Protein AF-A0A925UBU8-F1 (afdb_monomer)

Solvent-accessible surface area (backbone atoms only — not comparable to full-atom values): 4269 Å² total; per-residue (Å²): 117,68,69,61,55,51,50,52,52,52,52,53,48,65,53,46,52,59,25,66,72,42,98,51,70,62,54,38,51,52,54,48,42,55,53,51,16,50,49,33,23,50,51,23,50,77,70,65,43,59,82,52,7,57,56,42,8,51,52,48,31,51,52,52,52,50,40,51,74,70,40,48,84,82,45,76,86,131

pLDDT: mean 95.16, std 4.51, range [71.5, 98.12]

Secondary structure (DSSP, 8-state):
-HHHHHHHHHHHHHHHHHHHH-SSSHHHHHHHHHHHHHHHHHHHHHTT-TTHHHHHHHHHHHHHHHHHHTTTTTS---

Mean predicted aligned error: 3.51 Å

Radius of gyration: 15.22 Å; Cα contacts (8 Å, |Δi|>4): 50; chains: 1; bounding box: 48×23×39 Å

Sequence (78 aa):
MLRQRVVTALVLIAFLLPALFAPMAWPFALLSLLLIAAAGWEWGRLNGAGAISIAMGVLLALACAAALWAGWADAPPL

Structure (mmCIF, N/CA/C/O backbone):
data_AF-A0A925UBU8-F1
#
_entry.id   AF-A0A925UBU8-F1
#
loop_
_atom_site.group_PDB
_atom_site.id
_atom_site.type_symbol
_atom_site.label_atom_id
_atom_site.label_alt_id
_atom_site.label_comp_id
_atom_site.label_asym_id
_atom_site.label_entity_id
_atom_site.label_seq_id
_atom_site.pdbx_PDB_ins_code
_atom_site.Cartn_x
_atom_site.Cartn_y
_atom_site.Cartn_z
_atom_site.occupancy
_atom_site.B_iso_or_equiv
_atom_site.auth_seq_id
_atom_site.auth_comp_id
_atom_site.auth_asym_id
_atom_site.auth_atom_id
_atom_site.pdbx_PDB_model_num
ATOM 1 N N . MET A 1 1 ? -25.659 -9.485 4.094 1.00 71.50 1 MET A N 1
ATOM 2 C CA . MET A 1 1 ? -24.308 -9.874 4.552 1.00 71.50 1 MET A CA 1
ATOM 3 C C . MET A 1 1 ? -23.544 -10.725 3.530 1.00 71.50 1 MET A C 1
ATOM 5 O O . MET A 1 1 ? -22.411 -10.381 3.241 1.00 71.50 1 MET A O 1
ATOM 9 N N . LEU A 1 2 ? -24.124 -11.760 2.902 1.00 90.88 2 LEU A N 1
ATOM 10 C CA . LEU A 1 2 ? -23.391 -12.562 1.896 1.00 90.88 2 LEU A CA 1
ATOM 11 C C . LEU A 1 2 ? -23.173 -11.846 0.552 1.00 90.88 2 LEU A C 1
ATOM 13 O O . LEU A 1 2 ? -22.046 -11.796 0.071 1.00 90.88 2 LEU A O 1
ATOM 17 N N . ARG A 1 3 ? -24.218 -11.221 -0.013 1.00 94.31 3 ARG A N 1
ATOM 18 C CA . ARG A 1 3 ? -24.125 -10.512 -1.307 1.00 94.31 3 ARG A CA 1
ATOM 19 C C . ARG A 1 3 ? -23.023 -9.446 -1.333 1.00 94.31 3 ARG A C 1
ATOM 21 O O . ARG A 1 3 ? -22.238 -9.419 -2.267 1.00 94.31 3 ARG A O 1
ATOM 28 N N . GLN A 1 4 ? -22.919 -8.624 -0.286 1.00 96.69 4 GLN A N 1
ATOM 29 C CA . GLN A 1 4 ? -21.896 -7.576 -0.198 1.00 96.69 4 GLN A CA 1
ATOM 30 C C . GLN A 1 4 ? -20.474 -8.149 -0.156 1.00 96.69 4 GLN A C 1
ATOM 32 O O . GLN A 1 4 ? -19.622 -7.689 -0.903 1.00 96.69 4 GLN A O 1
ATOM 37 N N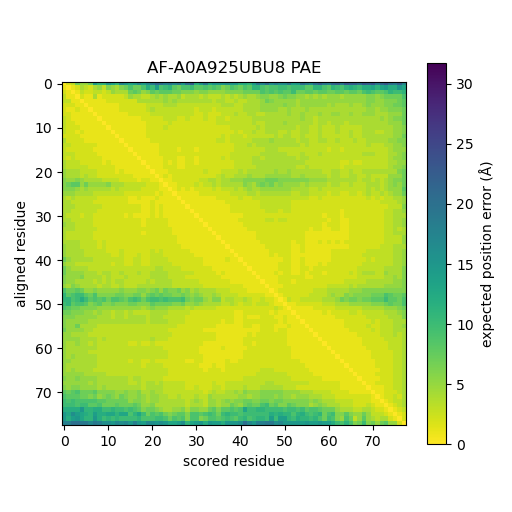 . ARG A 1 5 ? -20.229 -9.195 0.651 1.00 95.44 5 ARG A N 1
ATOM 38 C CA . ARG A 1 5 ? -18.908 -9.843 0.734 1.00 95.44 5 ARG A CA 1
ATOM 39 C C . ARG A 1 5 ? -18.473 -10.427 -0.611 1.00 95.44 5 ARG A C 1
ATOM 41 O O . ARG A 1 5 ? -17.323 -10.254 -0.997 1.00 95.44 5 ARG A O 1
ATOM 48 N N . VAL A 1 6 ? -19.392 -11.083 -1.327 1.00 97.06 6 VAL A N 1
ATOM 49 C CA . VAL A 1 6 ? -19.118 -11.654 -2.658 1.00 97.06 6 VAL A CA 1
ATOM 50 C C . VAL A 1 6 ? -18.807 -10.554 -3.670 1.00 97.06 6 VAL A C 1
ATOM 52 O O . VAL A 1 6 ? -17.821 -10.661 -4.389 1.00 97.06 6 VAL A O 1
ATOM 55 N N . VAL A 1 7 ? -19.593 -9.474 -3.695 1.00 97.31 7 VAL A N 1
ATOM 56 C CA . VAL A 1 7 ? -19.350 -8.346 -4.607 1.00 97.31 7 VAL A CA 1
ATOM 57 C C . VAL A 1 7 ? -17.980 -7.721 -4.352 1.00 97.31 7 VAL A C 1
ATOM 59 O O . VAL A 1 7 ? -17.219 -7.552 -5.298 1.00 97.31 7 VAL A O 1
ATOM 62 N N . THR A 1 8 ? -17.614 -7.445 -3.096 1.00 96.44 8 THR A N 1
ATOM 63 C CA . THR A 1 8 ? -16.291 -6.884 -2.780 1.00 96.44 8 THR A CA 1
ATOM 64 C C . THR A 1 8 ? -15.161 -7.822 -3.205 1.00 96.44 8 THR A C 1
ATOM 66 O O . THR A 1 8 ? -14.188 -7.363 -3.792 1.00 96.44 8 THR A O 1
ATOM 69 N N . ALA A 1 9 ? -15.292 -9.131 -2.970 1.00 96.25 9 ALA A N 1
ATOM 70 C CA . ALA A 1 9 ? -14.284 -10.104 -3.389 1.00 96.25 9 ALA A CA 1
ATOM 71 C C . ALA A 1 9 ? -14.102 -10.130 -4.916 1.00 96.25 9 ALA A C 1
ATOM 73 O O . ALA A 1 9 ? -12.972 -10.095 -5.398 1.00 96.25 9 ALA A O 1
ATOM 74 N N . LEU A 1 10 ? -15.202 -10.131 -5.677 1.00 98.00 10 LEU A N 1
ATOM 75 C CA . LEU A 1 10 ? -15.155 -10.084 -7.140 1.00 98.00 10 LEU A CA 1
ATOM 76 C C . LEU A 1 10 ? -14.524 -8.787 -7.651 1.00 98.00 10 LEU A C 1
ATOM 78 O O . LEU A 1 10 ? -13.724 -8.831 -8.579 1.00 98.00 10 LEU A O 1
ATOM 82 N N . VAL A 1 11 ? -14.835 -7.649 -7.025 1.00 97.12 11 VAL A N 1
ATOM 83 C CA . VAL A 1 11 ? -14.223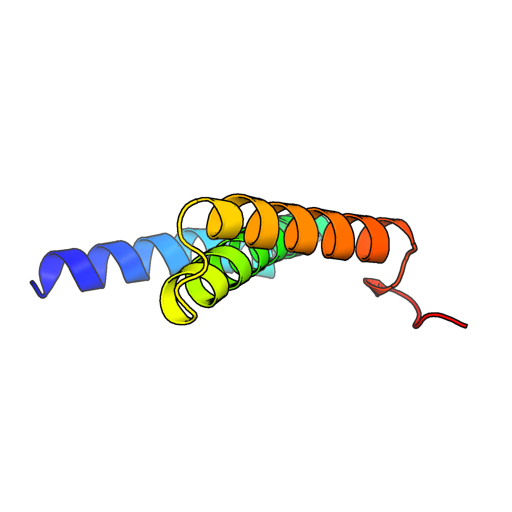 -6.356 -7.359 1.00 97.12 11 VAL A CA 1
ATOM 84 C C . VAL A 1 11 ? -12.715 -6.386 -7.107 1.00 97.12 11 VAL A C 1
ATOM 86 O O . VAL A 1 11 ? -11.949 -6.000 -7.984 1.00 97.12 11 VAL A O 1
ATOM 89 N N . LEU A 1 12 ? -12.266 -6.895 -5.955 1.00 96.19 12 LEU A N 1
ATOM 90 C CA . LEU A 1 12 ? -10.836 -7.015 -5.655 1.00 96.19 12 LEU A CA 1
ATOM 91 C C . LEU A 1 12 ? -10.117 -7.931 -6.656 1.00 96.19 12 LEU A C 1
ATOM 93 O O . LEU A 1 12 ? -9.045 -7.573 -7.133 1.00 96.19 12 LEU A O 1
ATOM 97 N N . ILE A 1 13 ? -10.720 -9.064 -7.032 1.00 97.62 13 ILE A N 1
ATOM 98 C CA . ILE A 1 13 ? -10.180 -9.951 -8.076 1.00 97.62 13 ILE A CA 1
ATOM 99 C C . ILE A 1 13 ? -10.124 -9.237 -9.433 1.00 97.62 13 ILE A C 1
ATOM 101 O O . ILE A 1 13 ? -9.127 -9.357 -10.142 1.00 97.62 13 ILE A O 1
ATOM 105 N N . ALA A 1 14 ? -11.153 -8.463 -9.781 1.00 97.69 14 ALA A N 1
ATOM 106 C CA . ALA A 1 14 ? -11.203 -7.709 -11.030 1.00 97.69 14 ALA A CA 1
ATOM 107 C C . ALA A 1 14 ? -10.120 -6.622 -11.121 1.00 97.69 14 ALA A C 1
ATOM 109 O O . ALA A 1 14 ? -9.704 -6.296 -12.225 1.00 97.69 14 ALA A O 1
ATOM 110 N N . PHE A 1 15 ? -9.634 -6.090 -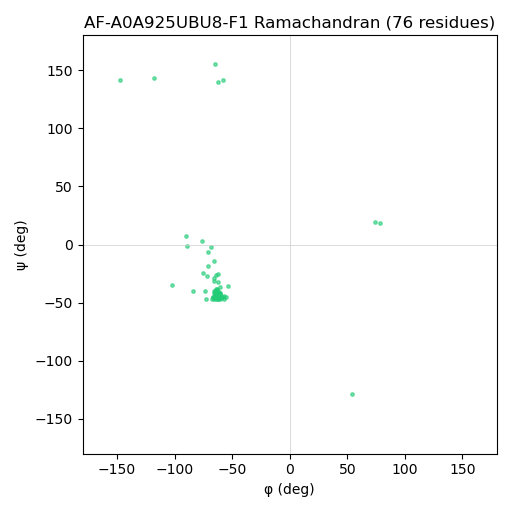9.995 1.00 97.06 15 PHE A N 1
ATOM 111 C CA . PHE A 1 15 ? -8.462 -5.207 -9.969 1.00 97.06 15 PHE A CA 1
ATOM 112 C C . PHE A 1 15 ? -7.139 -5.979 -9.939 1.00 97.06 15 PHE A C 1
ATOM 114 O O . PHE A 1 15 ? -6.184 -5.595 -10.613 1.00 97.06 15 PHE A O 1
ATOM 121 N N . LEU A 1 16 ? -7.079 -7.076 -9.180 1.00 97.19 16 LEU A N 1
ATOM 122 C CA . LEU A 1 16 ? -5.862 -7.858 -8.990 1.00 97.19 16 LEU A CA 1
ATOM 123 C C . LEU A 1 16 ? -5.418 -8.572 -10.271 1.00 97.19 16 LEU A C 1
ATOM 125 O O . LEU A 1 16 ? -4.240 -8.515 -10.609 1.00 97.19 16 LEU A O 1
ATOM 129 N N . LEU A 1 17 ? -6.331 -9.237 -10.987 1.00 97.88 17 LEU A N 1
ATOM 130 C CA . LEU A 1 17 ? -5.963 -10.042 -12.157 1.00 97.88 17 LEU A CA 1
ATOM 131 C C . LEU A 1 17 ? -5.365 -9.201 -13.297 1.00 97.88 17 LEU A C 1
ATOM 133 O O . LEU A 1 17 ? -4.304 -9.578 -13.791 1.00 97.88 17 LEU A O 1
ATOM 137 N N . PRO A 1 18 ? -5.948 -8.054 -13.704 1.00 97.38 18 PRO A N 1
ATOM 138 C CA . PRO A 1 18 ? -5.325 -7.204 -14.716 1.00 97.38 18 PRO A CA 1
ATOM 139 C C . PRO A 1 18 ? -3.979 -6.643 -14.264 1.00 97.38 18 PRO A C 1
ATOM 141 O O . PRO A 1 18 ? -3.058 -6.568 -15.070 1.00 97.38 18 PRO A O 1
ATOM 144 N N . ALA A 1 19 ? -3.847 -6.276 -12.984 1.00 96.94 19 ALA A N 1
ATOM 145 C CA . ALA A 1 19 ? -2.584 -5.783 -12.445 1.00 96.94 19 ALA A CA 1
ATOM 146 C C . ALA A 1 19 ? -1.489 -6.862 -12.475 1.00 96.94 19 ALA A C 1
ATOM 148 O O . ALA A 1 19 ? -0.343 -6.548 -12.783 1.00 96.94 19 ALA A O 1
ATOM 149 N N . LEU A 1 20 ? -1.849 -8.120 -12.196 1.00 96.75 20 LEU A N 1
ATOM 150 C CA . LEU A 1 20 ? -0.941 -9.268 -12.186 1.00 96.75 20 LEU A CA 1
ATOM 151 C C . LEU A 1 20 ? -0.519 -9.712 -13.594 1.00 96.75 20 LEU A C 1
ATOM 153 O O . LEU A 1 20 ? 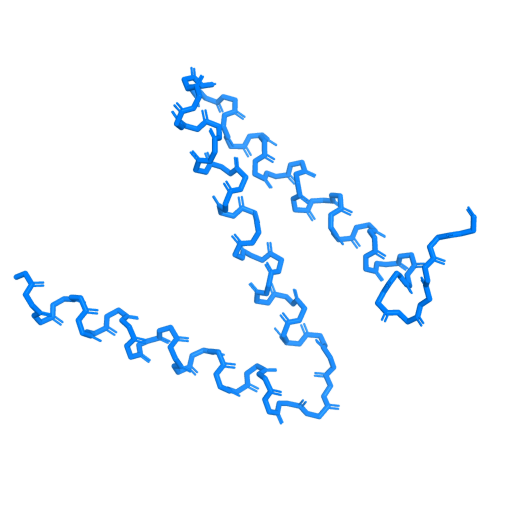0.633 -10.077 -13.797 1.00 96.75 20 LEU A O 1
ATOM 157 N N . PHE A 1 21 ? -1.441 -9.707 -14.558 1.00 97.50 21 PHE A N 1
ATOM 158 C CA . PHE A 1 21 ? -1.166 -10.157 -15.928 1.00 97.50 21 PHE A CA 1
ATOM 159 C C . PHE A 1 21 ? -0.659 -9.047 -16.857 1.00 97.50 21 PHE A C 1
ATOM 161 O O . PHE A 1 21 ? -0.380 -9.311 -18.028 1.00 97.50 21 PHE A O 1
ATOM 168 N N . ALA A 1 22 ? -0.543 -7.809 -16.372 1.00 97.25 22 ALA A N 1
ATOM 169 C CA . ALA A 1 22 ? 0.032 -6.723 -17.147 1.00 97.25 22 ALA A CA 1
ATOM 170 C C . ALA A 1 22 ? 1.507 -7.022 -17.498 1.00 97.25 22 ALA A C 1
ATOM 172 O O . ALA A 1 22 ? 2.264 -7.475 -16.642 1.00 97.25 22 ALA A O 1
ATOM 173 N N . PRO A 1 23 ? 1.964 -6.710 -18.725 1.00 95.94 23 PRO A N 1
ATOM 174 C CA . PRO A 1 23 ? 3.349 -6.955 -19.150 1.00 95.94 23 PRO A CA 1
ATOM 175 C C . PRO A 1 23 ? 4.374 -6.022 -18.481 1.00 95.94 23 PRO A C 1
ATOM 177 O O . PRO A 1 23 ? 5.575 -6.159 -18.684 1.00 95.94 23 PRO A O 1
ATOM 180 N N . MET A 1 24 ? 3.902 -5.041 -17.717 1.00 94.44 24 MET A N 1
ATOM 181 C CA . MET A 1 24 ? 4.699 -4.029 -17.037 1.00 94.44 24 MET A CA 1
ATOM 182 C C . MET A 1 24 ? 4.499 -4.168 -15.528 1.00 94.44 24 MET A C 1
ATOM 184 O O . MET A 1 24 ? 3.387 -4.441 -15.093 1.00 94.44 24 MET A O 1
ATOM 188 N N . ALA A 1 25 ? 5.546 -3.958 -14.726 1.00 91.50 25 ALA A N 1
ATOM 189 C CA . ALA A 1 25 ? 5.498 -4.212 -13.279 1.00 91.50 25 ALA A CA 1
ATOM 190 C C . ALA A 1 25 ? 4.727 -3.150 -12.465 1.00 91.50 25 ALA A C 1
ATOM 192 O O . ALA A 1 25 ? 4.217 -3.437 -11.379 1.00 91.50 25 ALA A O 1
ATOM 193 N N . TRP A 1 26 ? 4.617 -1.915 -12.971 1.00 93.81 26 TRP A N 1
ATOM 194 C CA . TRP A 1 26 ? 4.050 -0.798 -12.203 1.00 93.81 26 TRP A CA 1
ATOM 195 C C . TRP A 1 26 ? 2.573 -0.946 -11.772 1.00 93.81 26 TRP A C 1
ATOM 197 O O . TRP A 1 26 ? 2.261 -0.453 -10.689 1.00 93.81 26 TRP A O 1
ATOM 207 N N . PRO A 1 27 ? 1.649 -1.606 -12.509 1.00 95.94 27 PRO A N 1
ATOM 208 C CA . PRO A 1 27 ? 0.257 -1.749 -12.085 1.00 95.94 27 PRO A CA 1
ATOM 209 C C . PRO A 1 27 ? 0.150 -2.593 -10.815 1.00 95.94 27 PRO A C 1
ATOM 211 O O . PRO A 1 27 ? -0.526 -2.203 -9.863 1.00 95.94 27 PRO A O 1
ATOM 214 N N . PHE A 1 28 ? 0.870 -3.718 -10.772 1.00 96.00 28 PHE A N 1
ATOM 215 C CA . PHE A 1 28 ? 0.947 -4.560 -9.584 1.00 96.00 28 PHE A CA 1
ATOM 216 C C . PHE A 1 28 ? 1.654 -3.847 -8.427 1.00 96.00 28 PHE A C 1
ATOM 218 O O . PHE A 1 28 ? 1.179 -3.909 -7.291 1.00 96.00 28 PHE A O 1
ATOM 225 N N . ALA A 1 29 ? 2.742 -3.122 -8.709 1.00 95.31 29 ALA A N 1
ATOM 226 C CA . ALA A 1 29 ? 3.459 -2.351 -7.697 1.00 95.31 29 ALA A CA 1
ATOM 227 C C . ALA A 1 29 ? 2.570 -1.266 -7.063 1.00 95.31 29 ALA A C 1
ATOM 229 O O . ALA A 1 29 ? 2.528 -1.147 -5.841 1.00 95.31 29 ALA A O 1
ATOM 230 N N . LEU A 1 30 ? 1.803 -0.522 -7.869 1.00 96.19 30 LEU A N 1
ATOM 231 C CA . LEU A 1 30 ? 0.903 0.530 -7.393 1.00 96.19 30 LEU A CA 1
ATOM 232 C C . LEU A 1 30 ? -0.256 -0.046 -6.573 1.00 96.19 30 LEU A C 1
ATOM 234 O O . LEU A 1 30 ? -0.549 0.463 -5.490 1.00 96.19 30 LEU A O 1
ATOM 238 N N . LEU A 1 31 ? -0.884 -1.129 -7.047 1.00 96.94 31 LEU A N 1
ATOM 239 C CA . LEU A 1 31 ? -1.940 -1.814 -6.298 1.00 96.94 31 LEU A CA 1
ATOM 240 C C . LEU A 1 31 ? -1.416 -2.319 -4.947 1.00 96.94 31 LEU A C 1
ATOM 242 O O . LEU A 1 31 ? -2.045 -2.092 -3.916 1.00 96.94 31 LEU A O 1
ATOM 246 N N . SER A 1 32 ? -0.243 -2.952 -4.941 1.00 95.75 32 SER A N 1
ATOM 247 C CA . SER A 1 32 ? 0.397 -3.441 -3.717 1.00 95.75 32 SER A CA 1
ATOM 248 C C . SER A 1 32 ? 0.722 -2.300 -2.757 1.00 95.75 32 SER A C 1
ATOM 250 O O . SER A 1 32 ? 0.446 -2.411 -1.567 1.00 95.75 32 SER A O 1
ATOM 252 N N . LEU A 1 33 ? 1.235 -1.176 -3.262 1.00 96.94 33 LEU A N 1
ATOM 253 C CA . LEU A 1 33 ? 1.557 -0.003 -2.452 1.00 96.94 33 LEU A CA 1
ATOM 254 C C . LEU A 1 33 ? 0.316 0.582 -1.763 1.00 96.94 33 LEU A C 1
ATOM 256 O O . LEU A 1 33 ? 0.375 0.913 -0.580 1.00 96.94 33 LEU A O 1
ATOM 260 N N . LEU A 1 34 ? -0.824 0.637 -2.461 1.00 97.38 34 LEU A N 1
ATOM 261 C CA . LEU A 1 34 ? -2.105 1.046 -1.875 1.00 97.38 34 LEU A CA 1
ATOM 262 C C . LEU A 1 34 ? -2.570 0.086 -0.770 1.00 97.38 34 LEU A C 1
ATOM 264 O O . LEU A 1 34 ? -2.993 0.532 0.297 1.00 97.38 34 LEU A O 1
ATOM 268 N N . LEU A 1 35 ? -2.476 -1.225 -1.006 1.00 97.19 35 LEU A N 1
ATOM 269 C CA . LEU A 1 35 ? -2.861 -2.241 -0.021 1.00 97.19 35 LEU A CA 1
ATOM 270 C C . LEU A 1 35 ? -1.951 -2.211 1.216 1.00 97.19 35 LEU A C 1
ATOM 272 O O . LEU A 1 35 ? -2.441 -2.304 2.340 1.00 97.19 35 LEU A O 1
ATOM 276 N N . ILE A 1 36 ? -0.645 -2.019 1.027 1.00 97.81 36 ILE A N 1
ATOM 277 C CA . ILE A 1 36 ? 0.327 -1.881 2.117 1.00 97.81 36 ILE A CA 1
ATOM 278 C C . ILE A 1 36 ? 0.050 -0.606 2.929 1.00 97.81 36 ILE A C 1
ATOM 280 O O . ILE A 1 36 ? 0.046 -0.656 4.159 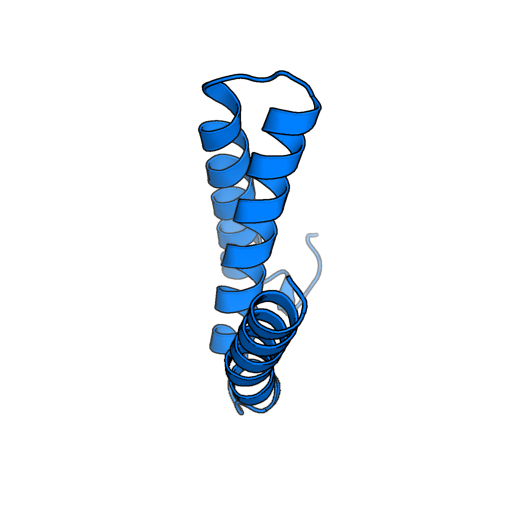1.00 97.81 36 ILE A O 1
ATOM 284 N N . ALA A 1 37 ? -0.252 0.520 2.276 1.00 97.88 37 ALA A N 1
ATOM 285 C CA . ALA A 1 37 ? -0.632 1.760 2.955 1.00 97.88 37 ALA A CA 1
ATOM 286 C C . ALA A 1 37 ? -1.873 1.570 3.846 1.00 97.88 37 ALA A C 1
ATOM 288 O O . ALA A 1 37 ? -1.889 1.998 5.004 1.00 97.88 37 ALA A O 1
ATOM 289 N N . ALA A 1 38 ? -2.895 0.882 3.323 1.00 97.75 38 ALA A N 1
ATOM 290 C CA . ALA A 1 38 ? -4.095 0.535 4.077 1.00 97.75 38 ALA A CA 1
ATOM 291 C C . ALA A 1 38 ? -3.768 -0.371 5.275 1.00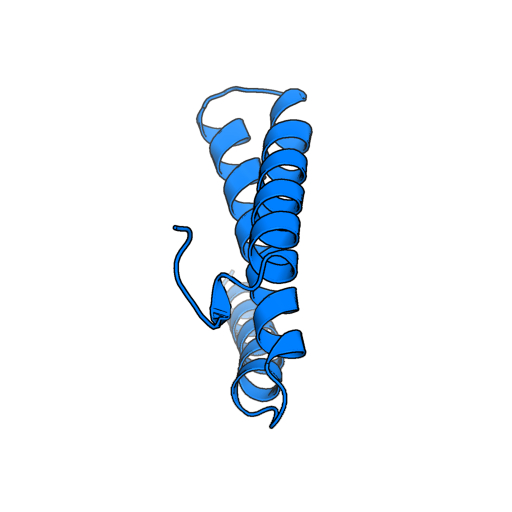 97.75 38 ALA A C 1
ATOM 293 O O . ALA A 1 38 ? -4.239 -0.103 6.380 1.00 97.75 38 ALA A O 1
ATOM 294 N N . ALA A 1 39 ? -2.900 -1.371 5.094 1.00 97.56 39 ALA A N 1
ATOM 295 C CA . ALA A 1 39 ? -2.453 -2.249 6.172 1.00 97.56 39 ALA A CA 1
ATOM 296 C C . ALA A 1 39 ? -1.728 -1.480 7.294 1.00 97.56 39 ALA A C 1
ATOM 298 O O . ALA A 1 39 ? -1.991 -1.721 8.471 1.00 97.56 39 ALA A O 1
ATOM 299 N N . GLY A 1 40 ? -0.870 -0.510 6.955 1.00 97.75 40 GLY A N 1
ATOM 300 C CA . GLY A 1 40 ? -0.201 0.350 7.940 1.00 97.75 40 GLY A CA 1
ATOM 301 C C . GLY A 1 40 ? -1.178 1.212 8.748 1.00 97.75 40 GLY A C 1
ATOM 302 O O . GLY A 1 40 ? -1.034 1.356 9.964 1.00 97.75 40 GLY A O 1
ATOM 303 N N . TRP A 1 41 ? -2.214 1.742 8.093 1.00 97.81 41 TRP A N 1
ATOM 304 C CA . TRP A 1 41 ? -3.282 2.485 8.764 1.00 97.81 41 TRP A CA 1
ATOM 305 C C . TRP A 1 41 ? -4.129 1.596 9.684 1.00 97.81 41 TRP A C 1
ATOM 307 O O . TRP A 1 41 ? -4.404 1.973 10.827 1.00 97.81 41 TRP A O 1
ATOM 317 N N . GLU A 1 42 ? -4.524 0.410 9.219 1.00 97.88 42 GLU A N 1
ATOM 318 C CA . GLU A 1 42 ? -5.282 -0.552 10.025 1.00 97.88 42 GLU A CA 1
ATOM 319 C C . GLU A 1 42 ? -4.478 -1.026 11.237 1.00 97.88 42 GLU A C 1
ATOM 321 O O . GLU A 1 42 ? -5.014 -1.054 12.345 1.00 97.88 42 GLU A O 1
ATOM 326 N N . TRP A 1 43 ? -3.181 -1.293 11.067 1.00 97.56 43 TRP A N 1
ATOM 327 C CA . TRP A 1 43 ? -2.280 -1.625 12.168 1.00 97.56 43 TRP A CA 1
ATOM 328 C C . TRP A 1 43 ? -2.255 -0.523 13.229 1.00 97.56 43 TRP A C 1
ATOM 330 O O . TRP A 1 43 ? -2.402 -0.807 14.419 1.00 97.56 43 TRP A O 1
ATOM 340 N N . GLY A 1 44 ? -2.120 0.741 12.815 1.00 97.06 44 GLY A N 1
ATOM 341 C CA . GLY A 1 44 ? -2.170 1.882 13.730 1.00 97.06 44 GLY A CA 1
ATOM 342 C C . GLY A 1 44 ? -3.471 1.927 14.529 1.00 97.06 44 GLY A C 1
ATOM 343 O O . GLY A 1 44 ? -3.449 2.076 15.752 1.00 97.06 44 GLY A O 1
ATOM 344 N N . ARG A 1 45 ? -4.610 1.699 13.866 1.00 96.75 45 ARG A N 1
ATOM 345 C CA . ARG A 1 45 ? -5.922 1.666 14.527 1.00 96.75 45 ARG A CA 1
ATOM 346 C C . ARG A 1 45 ? -6.041 0.523 15.530 1.00 96.75 45 ARG A C 1
ATOM 348 O O . ARG A 1 45 ? -6.551 0.751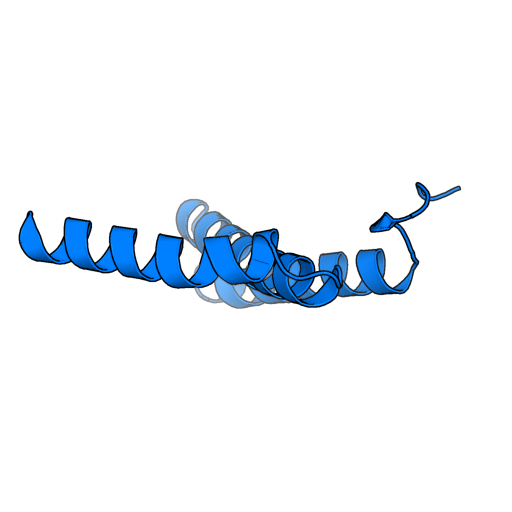 16.623 1.00 96.75 45 ARG A O 1
ATOM 355 N N . LEU A 1 46 ? -5.560 -0.672 15.183 1.00 97.19 46 LEU A N 1
ATOM 356 C CA . LEU A 1 46 ? -5.573 -1.836 16.076 1.00 97.19 46 LEU A CA 1
ATOM 357 C C . LEU A 1 46 ? -4.673 -1.644 17.304 1.00 97.19 46 LEU A C 1
ATOM 359 O O . LEU A 1 46 ? -4.980 -2.170 18.368 1.00 97.19 46 LEU A O 1
ATOM 363 N N . ASN A 1 47 ? -3.613 -0.845 17.181 1.00 97.06 47 ASN A N 1
ATOM 364 C CA . ASN A 1 47 ? -2.716 -0.494 18.284 1.00 97.06 47 ASN A CA 1
ATOM 365 C C . ASN A 1 47 ? -3.151 0.768 19.053 1.00 97.06 47 ASN A C 1
ATOM 367 O O . ASN A 1 47 ? -2.412 1.257 19.902 1.00 97.06 47 ASN A O 1
ATOM 371 N N . GLY A 1 48 ? -4.334 1.323 18.767 1.00 96.94 48 GLY A N 1
ATOM 372 C CA . GLY A 1 48 ? -4.852 2.488 19.487 1.00 96.94 48 GLY A CA 1
ATOM 373 C C . GLY A 1 48 ? -4.168 3.815 19.138 1.00 96.94 48 GLY A C 1
ATOM 374 O O . GLY A 1 48 ? -4.307 4.778 19.885 1.00 96.94 48 GLY A O 1
ATOM 375 N N . ALA A 1 49 ? -3.482 3.920 17.994 1.00 94.69 49 ALA A N 1
ATOM 376 C CA . ALA A 1 49 ? -2.763 5.131 17.577 1.00 94.69 49 ALA A CA 1
ATOM 377 C C . ALA A 1 49 ? -3.678 6.327 17.220 1.00 94.69 49 ALA A C 1
ATOM 379 O O . ALA A 1 49 ? -3.195 7.407 16.875 1.00 94.69 49 ALA A O 1
ATOM 380 N N . GLY A 1 50 ? -5.006 6.165 17.278 1.00 94.56 50 GLY A N 1
ATOM 381 C CA . GLY A 1 50 ? -5.973 7.241 17.050 1.00 94.56 50 GLY A CA 1
ATOM 382 C C . GLY A 1 50 ? -5.750 7.949 15.709 1.00 94.56 50 GLY A C 1
ATOM 383 O O . GLY A 1 50 ? -5.618 7.298 14.669 1.00 94.56 50 GLY A O 1
ATOM 384 N N . ALA A 1 51 ? -5.666 9.282 15.738 1.00 93.00 51 ALA A N 1
ATOM 385 C CA . ALA A 1 51 ? -5.436 10.111 14.551 1.00 93.00 51 ALA A CA 1
ATOM 386 C C . ALA A 1 51 ? -4.079 9.846 13.860 1.00 93.00 51 ALA A C 1
ATOM 388 O O . ALA A 1 51 ? -3.964 10.030 12.649 1.00 93.00 51 ALA A O 1
ATOM 389 N N . ILE A 1 52 ? -3.073 9.351 14.594 1.00 96.31 52 ILE A N 1
ATOM 390 C CA . ILE A 1 52 ? -1.728 9.067 14.062 1.00 96.31 52 ILE A CA 1
ATOM 391 C C . ILE A 1 52 ? -1.743 7.853 13.121 1.00 96.31 52 ILE A C 1
ATOM 393 O O . ILE A 1 52 ? -0.873 7.728 12.264 1.00 96.31 52 ILE A O 1
ATOM 397 N N . SER A 1 53 ? -2.772 7.003 13.184 1.00 96.44 53 SER A N 1
ATOM 398 C CA . SER A 1 53 ? -2.904 5.840 12.295 1.00 96.44 53 SER A CA 1
ATOM 399 C C . SER A 1 53 ? -2.812 6.219 10.811 1.00 96.44 53 SER A C 1
ATOM 401 O O . SER A 1 53 ? -2.254 5.472 10.015 1.00 96.44 53 SER A O 1
ATOM 403 N N . ILE A 1 54 ? -3.336 7.390 10.417 1.00 96.88 54 ILE A N 1
ATOM 404 C CA . ILE A 1 54 ? -3.240 7.870 9.026 1.00 96.88 54 ILE A CA 1
ATOM 405 C C . ILE A 1 54 ? -1.781 8.157 8.668 1.00 96.88 54 ILE A C 1
ATOM 407 O O . ILE A 1 54 ? -1.313 7.722 7.619 1.00 96.88 54 ILE A O 1
ATOM 411 N N . ALA A 1 55 ? -1.049 8.832 9.559 1.00 97.12 55 ALA A N 1
ATOM 412 C CA . ALA A 1 55 ? 0.371 9.099 9.367 1.00 97.12 55 ALA A CA 1
ATOM 413 C C . ALA A 1 55 ? 1.175 7.796 9.248 1.00 97.12 55 ALA A C 1
ATOM 415 O O . ALA A 1 55 ? 2.072 7.727 8.420 1.00 97.12 55 ALA A O 1
ATOM 416 N N . MET A 1 56 ? 0.819 6.742 9.992 1.00 97.62 56 MET A N 1
ATOM 417 C CA . MET A 1 56 ? 1.464 5.428 9.870 1.00 97.62 56 MET A CA 1
ATOM 418 C C . MET A 1 56 ? 1.270 4.810 8.481 1.00 97.62 56 MET A C 1
ATOM 420 O O . MET A 1 56 ? 2.241 4.361 7.876 1.00 97.62 56 MET A O 1
ATOM 424 N N . GLY A 1 57 ? 0.042 4.829 7.951 1.00 97.62 57 GLY A N 1
ATOM 425 C CA . GLY A 1 57 ? -0.236 4.353 6.593 1.00 97.62 57 GLY A CA 1
ATOM 426 C C . GLY A 1 57 ? 0.504 5.161 5.522 1.00 97.62 57 GLY A C 1
ATOM 427 O O . GLY A 1 57 ? 1.105 4.582 4.620 1.00 97.62 57 GLY A O 1
ATOM 428 N N . VAL A 1 58 ? 0.527 6.493 5.651 1.00 97.88 58 VAL A N 1
ATOM 429 C CA . VAL A 1 58 ? 1.236 7.393 4.722 1.00 97.88 58 VAL A CA 1
ATOM 430 C C . VAL A 1 58 ? 2.749 7.191 4.784 1.00 97.88 58 VAL A C 1
ATOM 432 O O . VAL A 1 58 ? 3.384 7.061 3.742 1.00 97.88 58 VAL A O 1
ATOM 435 N N . LEU A 1 59 ? 3.337 7.131 5.981 1.00 98.12 59 LEU A N 1
ATOM 436 C CA . LEU A 1 59 ? 4.772 6.901 6.156 1.00 98.12 59 LEU A CA 1
ATOM 437 C C . LEU A 1 59 ? 5.191 5.554 5.567 1.00 98.12 59 LEU A C 1
ATOM 439 O O . LEU A 1 59 ? 6.203 5.486 4.873 1.00 98.12 59 LEU A O 1
ATOM 443 N N . LEU A 1 60 ? 4.394 4.504 5.784 1.00 98.06 60 LEU A N 1
ATOM 444 C CA . LEU A 1 60 ? 4.653 3.191 5.201 1.00 98.06 60 LEU A CA 1
ATOM 445 C C . LEU A 1 60 ? 4.562 3.225 3.668 1.00 98.06 60 LEU A C 1
ATOM 447 O O . LEU A 1 60 ? 5.441 2.695 2.993 1.00 98.06 60 LEU A O 1
ATOM 451 N N . ALA A 1 61 ? 3.555 3.905 3.110 1.00 97.94 61 ALA A N 1
ATOM 452 C CA . ALA A 1 61 ? 3.418 4.083 1.666 1.00 97.94 61 ALA A CA 1
ATOM 453 C C . ALA A 1 61 ? 4.629 4.805 1.056 1.00 97.94 61 ALA A C 1
ATOM 455 O O . ALA A 1 61 ? 5.156 4.369 0.034 1.00 97.94 61 ALA A O 1
ATOM 456 N N . LEU A 1 62 ? 5.093 5.885 1.695 1.00 98.12 62 LEU A N 1
ATOM 457 C CA . LEU A 1 62 ? 6.262 6.650 1.257 1.00 98.12 62 LEU A CA 1
ATOM 458 C C . LEU A 1 62 ? 7.548 5.825 1.348 1.00 98.12 62 LEU A C 1
ATOM 460 O O . LEU A 1 62 ? 8.358 5.873 0.426 1.00 98.12 62 LEU A O 1
ATOM 464 N N . ALA A 1 63 ? 7.722 5.035 2.410 1.00 97.38 63 ALA A N 1
ATOM 465 C CA . ALA A 1 63 ? 8.864 4.136 2.550 1.00 97.38 63 ALA A CA 1
ATOM 466 C C . ALA A 1 63 ? 8.884 3.068 1.442 1.00 97.38 63 ALA A C 1
ATOM 468 O O . ALA A 1 63 ? 9.917 2.854 0.811 1.00 97.38 63 ALA A O 1
ATOM 469 N N . CYS A 1 64 ? 7.738 2.449 1.140 1.00 96.50 64 CYS A N 1
ATOM 470 C CA . CYS A 1 64 ? 7.621 1.499 0.033 1.00 96.50 64 CYS A CA 1
ATOM 471 C C . CYS A 1 64 ? 7.843 2.163 -1.333 1.00 96.50 64 CYS A C 1
ATOM 473 O O . CYS A 1 64 ? 8.508 1.583 -2.187 1.00 96.50 64 CYS A O 1
ATOM 475 N N . ALA A 1 65 ? 7.334 3.381 -1.541 1.00 96.69 65 ALA A N 1
ATOM 476 C CA . ALA A 1 65 ? 7.560 4.136 -2.773 1.00 96.69 65 ALA A CA 1
ATOM 477 C C . ALA A 1 65 ? 9.047 4.459 -2.964 1.00 96.69 65 ALA A C 1
ATOM 479 O O . ALA A 1 65 ? 9.574 4.297 -4.062 1.00 96.69 65 ALA A O 1
ATOM 480 N N . ALA A 1 66 ? 9.732 4.868 -1.893 1.00 96.44 66 ALA A N 1
ATOM 481 C CA . ALA A 1 66 ? 11.165 5.131 -1.909 1.00 96.44 66 ALA A CA 1
ATOM 482 C C . ALA A 1 66 ? 11.974 3.859 -2.207 1.00 96.44 66 ALA A C 1
ATOM 484 O O . ALA A 1 66 ? 12.887 3.910 -3.024 1.00 96.44 66 ALA A O 1
ATOM 485 N N . ALA A 1 67 ? 11.608 2.717 -1.616 1.00 94.56 67 ALA A N 1
ATOM 486 C CA . ALA A 1 67 ? 12.244 1.430 -1.902 1.00 94.56 67 ALA A CA 1
ATOM 487 C C . ALA A 1 67 ? 12.071 1.012 -3.374 1.00 94.56 67 ALA A C 1
ATOM 489 O O . ALA A 1 67 ? 13.034 0.605 -4.022 1.00 94.56 67 ALA A O 1
ATOM 490 N N . LEU A 1 68 ? 10.865 1.168 -3.931 1.00 93.56 68 LEU A N 1
ATOM 491 C CA . LEU A 1 68 ? 10.613 0.917 -5.353 1.00 93.56 68 LEU A CA 1
ATOM 492 C C . LEU A 1 68 ? 11.439 1.850 -6.245 1.00 93.56 68 LEU A C 1
ATOM 494 O O . LEU A 1 68 ? 12.040 1.395 -7.213 1.00 93.56 68 LEU A O 1
ATOM 498 N N . TRP A 1 69 ? 11.506 3.139 -5.907 1.00 93.44 69 TRP A N 1
ATOM 499 C CA . TRP A 1 69 ? 12.294 4.119 -6.657 1.00 93.44 69 TRP A CA 1
ATOM 500 C C . TRP A 1 69 ? 13.804 3.854 -6.573 1.00 93.44 69 TRP A C 1
ATOM 502 O O . TRP A 1 69 ? 14.526 4.097 -7.535 1.00 93.44 69 TRP A O 1
ATOM 512 N N . ALA A 1 70 ? 14.271 3.291 -5.458 1.00 94.12 70 ALA A N 1
ATOM 513 C CA . ALA A 1 70 ? 15.648 2.848 -5.263 1.00 94.12 70 ALA A CA 1
ATOM 514 C C . ALA A 1 70 ? 15.987 1.526 -5.984 1.00 94.12 70 ALA A C 1
ATOM 516 O O . ALA A 1 70 ? 17.100 1.028 -5.830 1.00 94.12 70 ALA A O 1
ATOM 517 N N . GLY A 1 71 ? 15.058 0.942 -6.749 1.00 92.12 71 GLY A N 1
ATOM 518 C CA . GLY A 1 71 ? 15.299 -0.281 -7.519 1.00 92.12 71 GLY A CA 1
ATOM 519 C C . GLY A 1 71 ? 15.271 -1.565 -6.690 1.00 92.12 71 GLY A C 1
ATOM 520 O O . GLY A 1 71 ? 15.746 -2.597 -7.157 1.00 92.12 71 GLY A O 1
ATOM 521 N N . TRP A 1 72 ? 14.690 -1.546 -5.481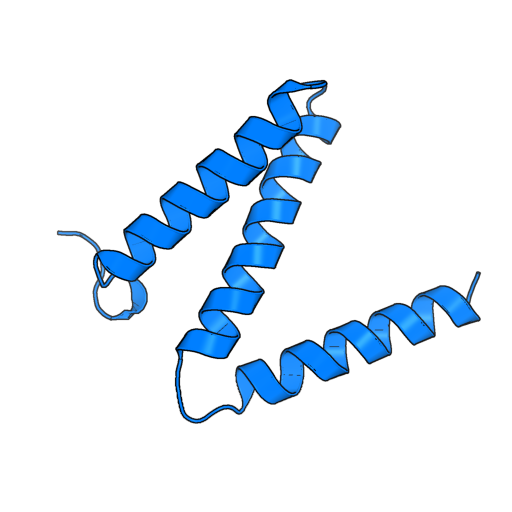 1.00 92.25 72 TRP A N 1
ATOM 522 C CA . TRP A 1 72 ? 14.655 -2.730 -4.604 1.00 92.25 72 TRP A CA 1
ATOM 523 C C . TRP A 1 72 ? 13.822 -3.892 -5.162 1.00 92.25 72 TRP A C 1
ATOM 525 O O . TRP A 1 72 ? 13.910 -5.013 -4.667 1.00 92.25 72 TRP A O 1
ATOM 535 N N . ALA A 1 73 ? 13.007 -3.628 -6.186 1.00 87.69 73 ALA A N 1
ATOM 536 C CA . ALA A 1 73 ? 12.297 -4.662 -6.930 1.0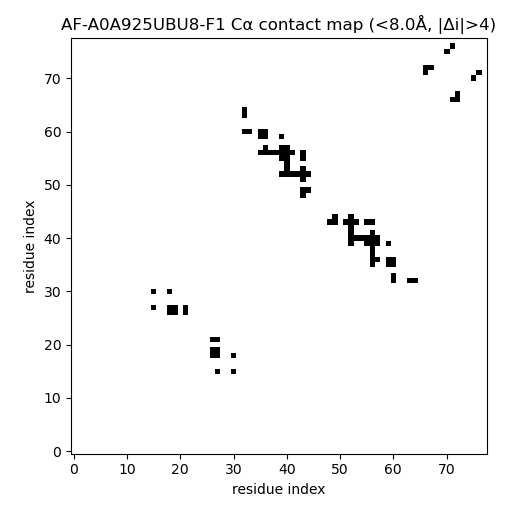0 87.69 73 ALA A CA 1
ATOM 537 C C . ALA A 1 73 ? 13.231 -5.490 -7.831 1.00 87.69 73 ALA A C 1
ATOM 539 O O . ALA A 1 73 ? 12.932 -6.651 -8.101 1.00 87.69 73 ALA A O 1
ATOM 540 N N . ASP A 1 74 ? 14.348 -4.903 -8.268 1.00 89.75 74 ASP A N 1
ATOM 541 C CA . ASP A 1 74 ? 15.293 -5.512 -9.204 1.00 89.75 74 ASP A CA 1
ATOM 542 C C . ASP A 1 74 ? 16.544 -6.049 -8.488 1.00 89.75 74 ASP A C 1
ATOM 544 O O . ASP A 1 74 ? 17.079 -7.090 -8.871 1.00 89.75 74 ASP A O 1
ATOM 548 N N . ALA A 1 75 ? 17.006 -5.370 -7.431 1.00 89.88 75 ALA A N 1
ATOM 549 C CA . ALA A 1 75 ? 18.166 -5.778 -6.638 1.00 89.88 75 ALA A CA 1
ATOM 550 C C . ALA A 1 75 ? 18.010 -5.381 -5.157 1.00 89.88 75 ALA A C 1
ATOM 552 O O . ALA A 1 75 ? 17.520 -4.290 -4.874 1.00 89.88 75 ALA A O 1
ATOM 553 N N . PRO A 1 76 ? 18.442 -6.213 -4.190 1.00 82.94 76 PRO A N 1
ATOM 554 C CA . PRO A 1 76 ? 18.381 -5.852 -2.776 1.00 82.94 76 PRO A CA 1
ATOM 555 C C . PRO A 1 76 ? 19.302 -4.658 -2.452 1.00 82.94 76 PRO A C 1
ATOM 557 O O . PRO A 1 76 ? 20.290 -4.441 -3.159 1.00 82.94 76 PRO A O 1
ATOM 560 N N . PRO A 1 77 ? 19.018 -3.894 -1.379 1.00 82.50 77 PRO A N 1
ATOM 561 C CA . PRO A 1 77 ? 19.929 -2.855 -0.901 1.00 82.50 77 PRO A CA 1
ATOM 562 C C . PRO A 1 77 ? 21.313 -3.431 -0.554 1.00 82.50 77 PRO A C 1
ATOM 564 O O . PRO A 1 77 ? 21.397 -4.536 -0.015 1.00 82.50 77 PRO A O 1
ATOM 567 N N . LEU A 1 78 ? 22.367 -2.669 -0.880 1.00 77.88 78 LEU A N 1
ATOM 568 C CA . LEU A 1 78 ? 23.773 -2.975 -0.571 1.00 77.88 78 LEU A CA 1
ATOM 569 C C . LEU A 1 78 ? 24.075 -2.897 0.931 1.00 77.88 78 LEU A C 1
ATOM 571 O O . LEU A 1 78 ? 23.522 -1.988 1.592 1.00 77.88 78 LEU A O 1
#

Foldseek 3Di:
DVVVVVVVVVVVCVQQVCQVPPPDPVSVLVVVLLVQLVVQLVVCVVVVVPPCSNVRSVVRSVVSVVCVVVVCVPPNDD